Protein AF-A0ABD4T009-F1 (afdb_monomer_lite)

Radius of gyration: 29.47 Å; chains: 1; bounding box: 66×16×84 Å

Organism: NCBI:txid1574623

pLDDT: mean 81.96, std 17.71, range [51.56, 98.44]

Foldseek 3Di:
DPDPPPVVVVVVVVVVVVVVCVVVVVVVVVVVVVVVVVVVVVVVCVLVVLLVVQLVLCVQQVHRSVVLSVQVNVPPPVSSVVCVVPPDDGPVCVVCVDD

Sequence (99 aa):
MGFKLTVRKRWIGLLLLFLTPLIMGAARKGVGVVIGLLFYLLLLGAFIG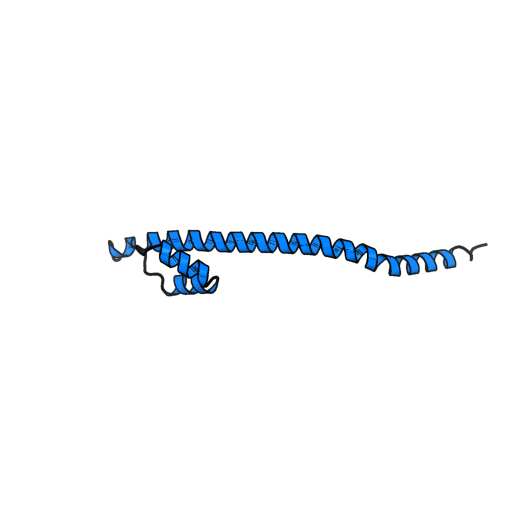SLVWAYRDATRRGKPGFWVALMVAILWPLGILLWIVFRPPLQGDRVHPHS

Secondary structure (DSSP, 8-state):
--SSHHHHHHHHHHHHHHHHHHHHHHHHHHHHHHHHHHHHHHHHHHHHHHHHHHHHHHHHTTS-HHHHHHHHHHTTTHHHHHHHHHPPPPHHHHHS---

Structure (mmCIF, N/CA/C/O backbone):
data_AF-A0ABD4T009-F1
#
_entry.id   AF-A0ABD4T009-F1
#
loop_
_atom_site.group_PDB
_atom_site.id
_atom_site.type_symbol
_atom_site.label_atom_id
_atom_site.label_alt_id
_atom_site.label_comp_id
_atom_site.label_asym_id
_atom_site.label_entity_id
_atom_site.label_seq_id
_atom_site.pdbx_PDB_ins_code
_atom_site.Cartn_x
_atom_site.Cartn_y
_atom_site.Cartn_z
_atom_site.occupancy
_atom_site.B_iso_or_equiv
_atom_site.auth_seq_id
_atom_site.auth_comp_id
_atom_site.auth_asym_id
_atom_site.auth_atom_id
_atom_site.pdbx_PDB_model_num
ATOM 1 N N . MET A 1 1 ? 28.211 -4.857 -71.247 1.00 51.88 1 MET A N 1
ATOM 2 C CA . MET A 1 1 ? 28.751 -4.233 -70.014 1.00 51.88 1 MET A CA 1
ATOM 3 C C . MET A 1 1 ? 27.675 -4.266 -68.930 1.00 51.88 1 MET A C 1
ATOM 5 O O . MET A 1 1 ? 26.706 -3.542 -69.066 1.00 51.88 1 MET A O 1
ATOM 9 N N . GLY A 1 2 ? 27.777 -5.118 -67.901 1.00 56.59 2 GLY A N 1
ATOM 10 C CA . GLY A 1 2 ? 26.714 -5.192 -66.875 1.00 56.59 2 GLY A CA 1
ATOM 11 C C . GLY A 1 2 ? 26.976 -6.051 -65.630 1.00 56.59 2 GLY A C 1
ATOM 12 O O . GLY A 1 2 ? 26.080 -6.206 -64.814 1.00 56.59 2 GLY A O 1
ATOM 13 N N . PHE A 1 3 ? 28.180 -6.606 -65.440 1.00 53.53 3 PHE A N 1
ATOM 14 C CA . PHE A 1 3 ? 28.418 -7.628 -64.403 1.00 53.53 3 PHE A CA 1
ATOM 15 C C . PHE A 1 3 ? 29.122 -7.118 -63.125 1.00 53.53 3 PHE A C 1
ATOM 17 O O . PHE A 1 3 ? 29.290 -7.864 -62.165 1.00 53.53 3 PHE A O 1
ATOM 24 N N . LYS A 1 4 ? 29.540 -5.842 -63.064 1.00 55.12 4 LYS A N 1
ATOM 25 C CA . LYS A 1 4 ? 30.381 -5.327 -61.957 1.00 55.12 4 LYS A CA 1
ATOM 26 C C . LYS A 1 4 ? 29.628 -4.727 -60.756 1.00 55.12 4 LYS A C 1
ATOM 28 O O . LYS A 1 4 ? 30.247 -4.501 -59.721 1.00 55.12 4 LYS A O 1
ATOM 33 N N . LEU A 1 5 ? 28.316 -4.494 -60.842 1.00 53.56 5 LEU A N 1
ATOM 34 C CA . LEU A 1 5 ? 27.543 -3.845 -59.763 1.00 53.56 5 LEU A CA 1
ATOM 35 C C . LEU A 1 5 ? 26.972 -4.824 -58.720 1.00 53.56 5 LEU A C 1
ATOM 37 O O . LEU A 1 5 ? 26.666 -4.417 -57.599 1.00 53.56 5 LEU A O 1
ATOM 41 N N . THR A 1 6 ? 26.865 -6.110 -59.054 1.00 56.34 6 THR A N 1
ATOM 42 C CA . THR A 1 6 ? 26.191 -7.111 -58.209 1.00 56.34 6 THR A CA 1
ATOM 43 C C . THR A 1 6 ? 27.066 -7.581 -57.045 1.00 56.34 6 THR A C 1
ATOM 45 O O . THR A 1 6 ? 26.581 -7.740 -55.926 1.00 56.34 6 THR A O 1
ATOM 48 N N . VAL A 1 7 ? 28.377 -7.731 -57.266 1.00 57.09 7 VAL A N 1
ATOM 49 C CA . VAL A 1 7 ? 29.308 -8.220 -56.233 1.00 57.09 7 VAL A CA 1
ATOM 50 C C . VAL A 1 7 ? 29.451 -7.206 -55.093 1.00 57.09 7 VAL A C 1
ATOM 52 O O . VAL A 1 7 ? 29.421 -7.582 -53.926 1.00 57.09 7 VAL A O 1
ATOM 55 N N . ARG A 1 8 ? 29.513 -5.903 -55.400 1.00 54.09 8 ARG A N 1
ATOM 56 C CA . ARG A 1 8 ? 29.737 -4.844 -54.398 1.00 54.09 8 ARG A CA 1
ATOM 57 C C . ARG A 1 8 ? 28.547 -4.648 -53.445 1.00 54.09 8 ARG A C 1
ATOM 59 O O . ARG A 1 8 ? 28.755 -4.378 -52.267 1.00 54.09 8 ARG A O 1
ATOM 66 N N . LYS A 1 9 ? 27.309 -4.841 -53.921 1.00 51.56 9 LYS A N 1
ATOM 67 C CA . LYS A 1 9 ? 26.092 -4.751 -53.086 1.00 51.56 9 LYS A CA 1
ATOM 68 C C . LYS A 1 9 ? 25.977 -5.900 -52.078 1.00 51.56 9 LYS A C 1
ATOM 70 O O . LYS A 1 9 ? 25.497 -5.690 -50.967 1.00 51.56 9 LYS A O 1
ATOM 75 N N . ARG A 1 10 ? 26.458 -7.095 -52.436 1.00 56.03 10 ARG A N 1
ATOM 76 C CA . ARG A 1 10 ? 26.368 -8.297 -51.593 1.00 56.03 10 ARG A CA 1
ATOM 77 C C . ARG A 1 10 ? 27.253 -8.204 -50.342 1.00 56.03 10 ARG A C 1
ATOM 79 O O . ARG A 1 10 ? 26.835 -8.630 -49.271 1.00 56.03 10 ARG A O 1
ATOM 86 N N . TRP A 1 11 ? 28.420 -7.569 -50.454 1.00 59.34 11 TRP A N 1
ATOM 87 C CA . TRP A 1 11 ? 29.324 -7.345 -49.319 1.00 59.34 11 TRP A CA 1
ATOM 88 C C . TRP A 1 11 ? 28.844 -6.242 -48.366 1.00 59.34 11 TRP A C 1
ATOM 90 O O . TRP A 1 11 ? 29.034 -6.370 -47.163 1.00 59.34 11 TRP A O 1
ATOM 100 N N . ILE A 1 12 ? 28.153 -5.209 -48.868 1.00 63.47 12 ILE A N 1
ATOM 101 C CA . ILE A 1 12 ? 27.552 -4.154 -48.028 1.00 63.47 12 ILE A CA 1
ATOM 102 C C . ILE A 1 12 ? 26.423 -4.724 -47.157 1.00 63.47 12 ILE A C 1
ATOM 104 O O . ILE A 1 12 ? 26.358 -4.418 -45.972 1.00 63.47 12 ILE A O 1
ATOM 108 N N . GLY A 1 13 ? 25.577 -5.604 -47.709 1.00 61.56 13 GLY A N 1
ATOM 109 C CA . GLY A 1 13 ? 24.527 -6.285 -46.940 1.00 61.56 13 GLY A CA 1
ATOM 110 C C . GLY A 1 13 ? 25.078 -7.186 -45.828 1.00 61.56 13 GLY A C 1
ATOM 111 O O . GLY A 1 13 ? 24.559 -7.172 -44.715 1.00 61.56 13 GLY A O 1
ATOM 112 N N . LEU A 1 14 ? 26.173 -7.909 -46.098 1.00 65.75 14 LEU A N 1
ATOM 113 C CA . LEU A 1 14 ? 26.885 -8.694 -45.083 1.00 65.75 14 LEU A CA 1
ATOM 114 C C . LEU A 1 14 ? 27.526 -7.802 -44.009 1.00 65.75 14 LEU A C 1
ATOM 116 O O . LEU A 1 14 ? 27.400 -8.104 -42.829 1.00 65.75 14 LEU A O 1
ATOM 120 N N . LEU A 1 15 ? 28.144 -6.678 -44.384 1.00 63.00 15 LEU A N 1
ATOM 121 C CA . LEU A 1 15 ? 28.736 -5.732 -43.428 1.00 63.00 15 LEU A CA 1
ATOM 122 C C . LEU A 1 15 ? 27.673 -5.115 -42.494 1.00 63.00 15 LEU A C 1
ATOM 124 O O . LEU A 1 15 ? 27.896 -4.976 -41.292 1.00 63.00 15 LEU A O 1
ATOM 128 N N . LEU A 1 16 ? 26.488 -4.802 -43.031 1.00 62.81 16 LEU A N 1
ATOM 129 C CA . LEU A 1 16 ? 25.346 -4.283 -42.267 1.00 62.81 16 LEU A CA 1
ATOM 130 C C . LEU A 1 16 ? 24.740 -5.334 -41.318 1.00 62.81 16 LEU A C 1
ATOM 132 O O . LEU A 1 16 ? 24.295 -4.982 -40.226 1.00 62.81 16 LEU A O 1
ATOM 136 N N . LEU A 1 17 ? 24.775 -6.623 -41.673 1.00 64.38 17 LEU A N 1
ATOM 137 C CA . LEU A 1 17 ? 24.356 -7.729 -40.794 1.00 64.38 17 LEU A CA 1
ATOM 138 C C . LEU A 1 17 ? 25.255 -7.889 -39.554 1.00 64.38 17 LEU A C 1
ATOM 140 O O . LEU A 1 17 ? 24.768 -8.305 -38.507 1.00 64.38 17 LEU A O 1
ATOM 144 N N . PHE A 1 18 ? 26.534 -7.508 -39.634 1.00 62.16 18 PHE A N 1
ATOM 145 C CA . PHE A 1 18 ? 27.448 -7.516 -38.482 1.00 62.16 18 PHE A CA 1
ATOM 146 C C . PHE A 1 18 ? 27.417 -6.210 -37.665 1.00 62.16 18 PHE A C 1
ATOM 148 O O . PHE A 1 18 ? 27.649 -6.247 -36.458 1.00 62.16 18 PHE A O 1
ATOM 155 N N . LEU A 1 19 ? 27.067 -5.065 -38.273 1.00 58.06 19 LEU A N 1
ATOM 156 C CA . LEU A 1 19 ? 26.897 -3.782 -37.561 1.00 58.06 19 LEU A CA 1
ATOM 157 C C . LEU A 1 19 ? 25.524 -3.609 -36.883 1.00 58.0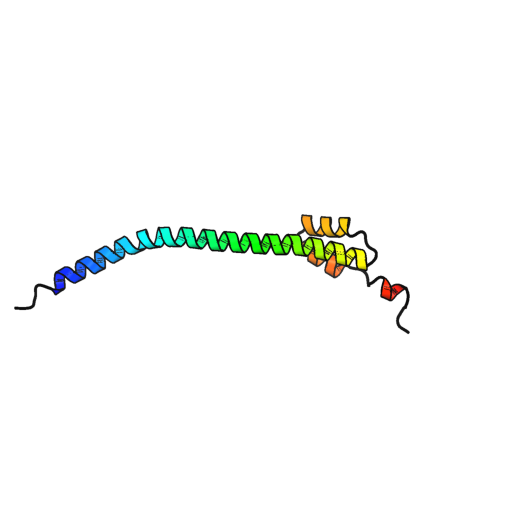6 19 LEU A C 1
ATOM 159 O O . LEU A 1 19 ? 25.406 -2.867 -35.906 1.00 58.06 19 LEU A O 1
ATOM 163 N N . THR A 1 20 ? 24.481 -4.288 -37.364 1.00 59.66 20 THR A N 1
ATOM 164 C CA . THR A 1 20 ? 23.122 -4.222 -36.792 1.00 59.66 20 THR A CA 1
ATOM 165 C C . THR A 1 20 ? 23.024 -4.661 -35.323 1.00 59.66 20 THR A C 1
ATOM 167 O O . THR A 1 20 ? 22.405 -3.920 -34.557 1.00 59.66 20 THR A O 1
ATOM 170 N N . PRO A 1 21 ? 23.633 -5.771 -34.852 1.00 58.38 21 PRO A N 1
ATOM 171 C CA . PRO A 1 21 ? 23.560 -6.146 -33.436 1.00 58.38 21 PRO A CA 1
ATOM 172 C C . PRO A 1 21 ? 2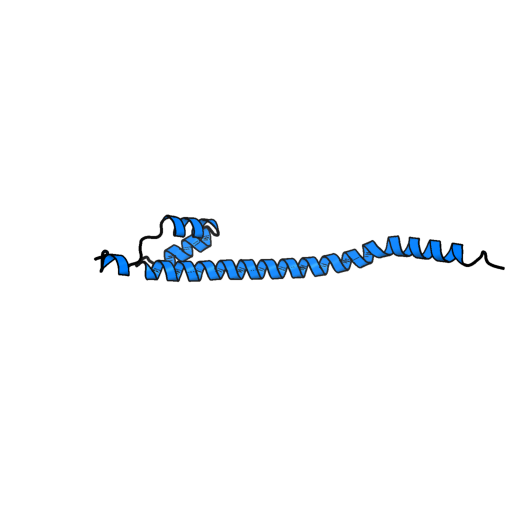4.289 -5.161 -32.508 1.00 58.38 21 PRO A C 1
ATOM 174 O O . PRO A 1 21 ? 23.848 -4.968 -31.375 1.00 58.38 21 PRO A O 1
ATOM 177 N N . LEU A 1 22 ? 25.345 -4.486 -32.983 1.00 58.47 22 LEU A N 1
ATOM 178 C CA . LEU A 1 22 ? 26.088 -3.483 -32.209 1.00 58.47 22 LEU A CA 1
ATOM 179 C C . LEU A 1 22 ? 25.262 -2.199 -32.004 1.00 58.47 22 LEU A C 1
ATOM 181 O O . LEU A 1 22 ? 25.162 -1.694 -30.886 1.00 58.47 22 LEU A O 1
ATOM 185 N N . ILE A 1 23 ? 24.598 -1.716 -33.061 1.00 56.62 23 ILE A N 1
ATOM 186 C CA . ILE A 1 23 ? 23.734 -0.522 -33.013 1.00 56.62 23 ILE A CA 1
ATOM 187 C C . ILE A 1 23 ? 22.426 -0.819 -32.254 1.00 56.62 23 ILE A C 1
ATOM 189 O O . ILE A 1 23 ? 21.988 -0.022 -31.422 1.00 56.62 23 ILE A O 1
ATOM 193 N N . MET A 1 24 ? 21.821 -1.996 -32.462 1.00 55.03 24 MET A N 1
ATOM 194 C CA . MET A 1 24 ? 20.616 -2.412 -31.727 1.00 55.03 24 MET A CA 1
ATOM 195 C C . MET A 1 24 ? 20.893 -2.706 -30.245 1.00 55.03 24 MET A C 1
ATOM 197 O O . MET A 1 24 ? 19.996 -2.546 -29.417 1.00 55.03 24 MET A O 1
ATOM 201 N N . GLY A 1 25 ? 22.113 -3.114 -29.881 1.00 53.94 25 GLY A N 1
ATOM 202 C CA . GLY A 1 25 ? 22.506 -3.374 -28.493 1.00 53.94 25 GLY A CA 1
ATOM 203 C C . GLY A 1 25 ? 22.445 -2.128 -27.604 1.00 53.94 25 GLY A C 1
ATOM 204 O O . GLY A 1 25 ? 21.963 -2.210 -26.474 1.00 53.94 25 GLY A O 1
ATOM 205 N N . ALA A 1 26 ? 22.850 -0.968 -28.129 1.00 53.44 26 ALA A N 1
ATOM 206 C CA . ALA A 1 26 ? 22.765 0.314 -27.425 1.00 53.44 26 ALA A CA 1
ATOM 207 C C . ALA A 1 26 ? 21.310 0.814 -27.297 1.00 53.44 26 ALA A C 1
ATOM 209 O O . ALA A 1 26 ? 20.895 1.245 -26.220 1.00 53.44 26 ALA A O 1
ATOM 210 N N . ALA A 1 27 ? 20.500 0.668 -28.354 1.00 54.72 27 ALA A N 1
ATOM 211 C CA . ALA A 1 27 ? 19.081 1.040 -28.340 1.00 54.72 27 ALA A CA 1
ATOM 212 C C . ALA A 1 27 ? 18.244 0.186 -27.361 1.00 54.72 27 ALA A C 1
ATOM 214 O O . ALA A 1 27 ? 17.369 0.706 -26.668 1.00 54.72 27 ALA A O 1
ATOM 215 N N . ARG A 1 28 ? 18.550 -1.115 -27.229 1.00 59.00 28 ARG A N 1
ATOM 216 C CA . ARG A 1 28 ? 17.887 -2.029 -26.273 1.00 59.00 28 ARG A CA 1
ATOM 217 C C . ARG A 1 28 ? 18.122 -1.646 -24.808 1.00 59.00 28 ARG A C 1
ATOM 219 O O . ARG A 1 28 ? 17.225 -1.822 -23.987 1.00 59.00 28 ARG A O 1
ATOM 226 N N . LYS A 1 29 ? 19.303 -1.112 -24.476 1.00 63.69 29 LYS A N 1
ATOM 227 C CA . LYS A 1 29 ? 19.650 -0.687 -23.107 1.00 63.69 29 LYS A CA 1
ATOM 228 C C . LYS A 1 29 ? 18.837 0.540 -22.682 1.00 63.69 29 LYS A C 1
ATOM 230 O O . LYS A 1 29 ? 18.291 0.540 -21.584 1.00 63.69 29 LYS A O 1
ATOM 235 N N . GLY A 1 30 ? 18.693 1.533 -23.563 1.00 72.62 30 GLY A N 1
ATOM 236 C CA . GLY A 1 30 ? 17.897 2.737 -23.288 1.00 72.62 30 GLY A CA 1
ATOM 237 C C . GLY A 1 30 ? 16.406 2.441 -23.102 1.00 72.62 30 GLY A C 1
ATOM 238 O O . GLY A 1 30 ? 15.799 2.895 -22.135 1.00 72.62 30 GLY A O 1
ATOM 239 N N . VAL A 1 31 ? 15.828 1.607 -23.974 1.00 82.75 31 VAL A N 1
ATOM 240 C CA . VAL A 1 31 ? 14.409 1.214 -23.884 1.00 82.75 31 VAL A CA 1
ATOM 241 C C . VAL A 1 31 ? 14.125 0.413 -22.609 1.00 82.75 31 VAL A C 1
ATOM 243 O O . VAL A 1 31 ? 13.132 0.674 -21.933 1.00 82.75 31 VAL A O 1
ATOM 246 N N . GLY A 1 32 ? 15.015 -0.511 -22.231 1.00 84.75 32 GLY A N 1
ATOM 247 C CA . GLY A 1 32 ? 14.869 -1.287 -20.996 1.00 84.75 32 GLY A CA 1
ATOM 248 C C . GLY A 1 32 ? 14.862 -0.420 -19.732 1.00 84.75 32 GLY A C 1
ATOM 249 O O . GLY A 1 32 ? 14.061 -0.663 -18.832 1.00 84.75 32 GLY A O 1
ATOM 250 N N . VAL A 1 33 ? 15.696 0.625 -19.685 1.00 88.94 33 VAL A N 1
ATOM 251 C CA . VAL A 1 33 ? 15.741 1.565 -18.551 1.00 88.94 33 VAL A CA 1
ATOM 252 C C . VAL A 1 33 ? 14.443 2.363 -18.439 1.00 88.94 33 VAL A C 1
ATOM 254 O O . VAL A 1 33 ? 13.892 2.470 -17.346 1.00 88.94 33 VAL A O 1
ATOM 257 N N . VAL A 1 34 ? 13.921 2.882 -19.554 1.00 91.81 34 VAL A N 1
ATOM 258 C CA . VAL A 1 34 ? 12.666 3.653 -19.547 1.00 91.81 34 VAL A CA 1
ATOM 259 C C . VAL A 1 34 ? 11.490 2.780 -19.111 1.00 91.81 34 VAL A C 1
ATOM 261 O O . VAL A 1 34 ? 10.720 3.187 -18.244 1.00 91.81 34 VAL A O 1
ATOM 264 N N . ILE A 1 35 ? 11.372 1.562 -19.651 1.00 91.94 35 ILE A N 1
ATOM 265 C CA . ILE A 1 35 ? 10.311 0.619 -19.258 1.00 91.94 35 ILE A CA 1
ATOM 266 C C . ILE A 1 35 ? 10.424 0.270 -17.770 1.00 91.94 35 ILE A C 1
ATOM 268 O O . ILE A 1 35 ? 9.421 0.304 -17.058 1.00 91.94 35 ILE A O 1
ATOM 272 N N . GLY A 1 36 ? 11.637 -0.015 -17.285 1.00 92.69 36 GLY A N 1
ATOM 273 C CA . GLY A 1 36 ? 11.879 -0.302 -15.872 1.00 92.69 36 GLY A CA 1
ATOM 274 C C . GLY A 1 36 ? 11.491 0.864 -14.959 1.00 92.69 36 GLY A C 1
ATOM 275 O O . GLY A 1 36 ? 10.835 0.651 -13.941 1.00 92.69 36 GLY A O 1
ATOM 276 N N . LEU A 1 37 ? 11.827 2.098 -15.347 1.00 94.88 37 LEU A N 1
ATOM 277 C CA . LEU A 1 37 ? 11.474 3.297 -14.589 1.00 94.88 37 LEU A CA 1
ATOM 278 C C . LEU A 1 37 ? 9.958 3.516 -14.542 1.00 94.88 37 LEU A C 1
ATOM 280 O O . LEU A 1 37 ? 9.410 3.758 -13.470 1.00 94.88 37 LEU A O 1
ATOM 284 N N . LEU A 1 38 ? 9.270 3.397 -15.681 1.00 96.38 38 LEU A N 1
ATOM 285 C CA . LEU A 1 38 ? 7.812 3.526 -15.739 1.00 96.38 38 LEU A CA 1
ATOM 286 C C . LEU A 1 38 ? 7.122 2.470 -14.872 1.00 96.38 38 LEU A C 1
ATOM 288 O O . LEU A 1 38 ? 6.195 2.791 -14.131 1.00 96.38 38 LEU A O 1
ATOM 292 N N . PHE A 1 39 ? 7.602 1.227 -14.923 1.00 96.19 39 PHE A N 1
ATOM 293 C CA . PHE A 1 39 ? 7.073 0.144 -14.102 1.00 96.19 39 PHE A CA 1
ATOM 294 C C . PHE A 1 39 ? 7.305 0.388 -12.605 1.00 96.19 39 PHE A C 1
ATOM 296 O O . PHE A 1 39 ? 6.389 0.216 -11.803 1.00 96.19 39 PHE A O 1
ATOM 303 N N . TYR A 1 40 ? 8.496 0.856 -12.223 1.00 96.56 40 TYR A N 1
ATOM 304 C CA . TYR A 1 40 ? 8.797 1.230 -10.841 1.00 96.56 40 TYR A CA 1
ATOM 305 C C . TYR A 1 40 ? 7.890 2.361 -10.339 1.00 96.56 40 TYR A C 1
ATOM 307 O O . TYR A 1 40 ? 7.322 2.255 -9.254 1.00 96.56 40 TYR A O 1
ATOM 315 N N . LEU A 1 41 ? 7.704 3.421 -11.132 1.00 97.88 41 LEU A N 1
ATOM 316 C CA . LEU A 1 41 ? 6.821 4.537 -10.780 1.00 97.88 41 LEU A CA 1
ATOM 317 C C . LEU A 1 41 ? 5.363 4.089 -10.642 1.00 97.88 41 LEU A C 1
ATOM 319 O O . LEU A 1 41 ? 4.674 4.519 -9.717 1.00 97.88 41 LEU A O 1
ATOM 323 N N . LEU A 1 42 ? 4.909 3.197 -11.524 1.00 97.56 42 LEU A N 1
ATOM 324 C CA . LEU A 1 42 ? 3.581 2.598 -11.441 1.00 97.56 42 LEU A CA 1
ATOM 325 C C . LEU A 1 42 ? 3.414 1.795 -10.144 1.00 97.56 42 LEU A C 1
ATOM 327 O O . LEU A 1 42 ? 2.419 1.974 -9.443 1.00 97.56 42 LEU A O 1
ATOM 331 N N . LEU A 1 43 ? 4.391 0.949 -9.797 1.00 96.50 43 LEU A N 1
ATOM 332 C CA . LEU A 1 43 ? 4.376 0.176 -8.554 1.00 96.50 43 LEU A CA 1
AT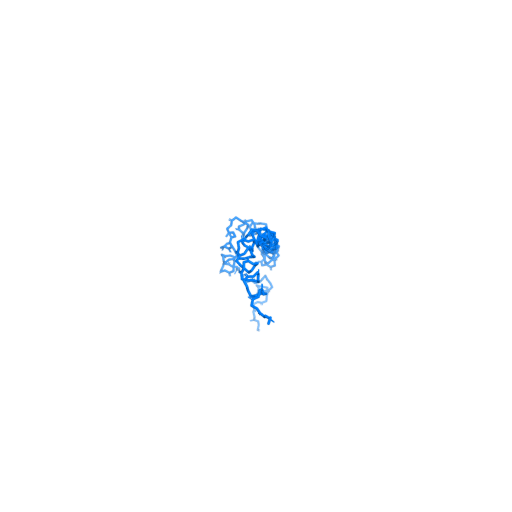OM 333 C C . LEU A 1 43 ? 4.417 1.072 -7.317 1.00 96.50 43 LEU A C 1
ATOM 335 O O . LEU A 1 43 ? 3.665 0.837 -6.376 1.00 96.50 43 LEU A O 1
ATOM 339 N N . LEU A 1 44 ? 5.241 2.118 -7.325 1.00 97.31 44 LEU A N 1
ATOM 340 C CA . LEU A 1 44 ? 5.322 3.078 -6.229 1.00 97.31 44 LEU A CA 1
ATOM 341 C C . LEU A 1 44 ? 3.993 3.824 -6.048 1.00 97.31 44 LEU A C 1
ATOM 343 O O . LEU A 1 44 ? 3.504 3.958 -4.927 1.00 97.31 44 LEU A O 1
ATOM 347 N N . GLY A 1 45 ? 3.375 4.254 -7.150 1.00 98.25 45 GLY A N 1
ATOM 348 C CA . GLY A 1 45 ? 2.050 4.870 -7.137 1.00 98.25 45 GLY A CA 1
ATOM 349 C C . GLY A 1 45 ? 0.973 3.918 -6.614 1.00 98.25 45 GLY A C 1
ATOM 350 O O . GLY A 1 45 ? 0.172 4.310 -5.767 1.00 98.25 45 GLY A O 1
ATOM 351 N N . ALA A 1 46 ? 0.983 2.656 -7.052 1.00 97.69 46 ALA A N 1
ATOM 352 C CA . ALA A 1 46 ? 0.064 1.626 -6.568 1.00 97.69 46 ALA A CA 1
ATOM 353 C C . ALA A 1 46 ? 0.272 1.320 -5.076 1.00 97.69 46 ALA A C 1
ATOM 355 O O . ALA A 1 46 ? -0.699 1.188 -4.330 1.00 97.69 46 ALA A O 1
ATOM 356 N N . PHE A 1 47 ? 1.525 1.265 -4.626 1.00 97.31 47 PHE A N 1
ATOM 357 C CA . PHE A 1 47 ? 1.882 1.068 -3.228 1.00 97.31 47 PHE A CA 1
ATOM 358 C C . PHE A 1 47 ? 1.351 2.218 -2.365 1.00 97.31 47 PHE A C 1
ATOM 360 O O . PHE A 1 47 ? 0.519 1.985 -1.490 1.00 97.31 47 PHE A O 1
ATOM 367 N N . ILE A 1 48 ? 1.719 3.468 -2.664 1.00 98.25 48 ILE A N 1
ATOM 368 C CA . ILE A 1 48 ? 1.250 4.648 -1.916 1.00 98.25 48 ILE A CA 1
ATOM 369 C C . ILE A 1 48 ? -0.279 4.756 -1.972 1.00 98.25 48 ILE A C 1
ATOM 371 O O . ILE A 1 48 ? -0.931 4.958 -0.944 1.00 98.25 48 ILE A O 1
ATOM 375 N N . GLY A 1 49 ? -0.866 4.564 -3.156 1.00 98.25 49 GLY A N 1
ATOM 376 C CA . GLY A 1 49 ? -2.312 4.567 -3.354 1.00 98.25 49 GLY A CA 1
ATOM 377 C C . GLY A 1 49 ? -3.021 3.538 -2.474 1.00 98.25 49 GLY A C 1
ATOM 378 O O . GLY A 1 49 ? -4.037 3.859 -1.856 1.00 98.25 49 GLY A O 1
ATOM 379 N N . SER A 1 50 ? -2.454 2.335 -2.339 1.00 97.81 50 SER A N 1
ATOM 380 C CA . SER A 1 50 ? -3.009 1.286 -1.479 1.00 97.81 50 SER A CA 1
ATOM 381 C C . SER A 1 50 ? -2.972 1.643 0.008 1.00 97.81 50 SER A C 1
ATOM 383 O O . SER A 1 50 ? -3.941 1.371 0.715 1.00 97.81 50 SER A O 1
ATOM 385 N N . LEU A 1 51 ? -1.922 2.326 0.476 1.00 98.19 51 LEU A N 1
ATOM 386 C CA . LEU A 1 51 ? -1.817 2.788 1.864 1.00 98.19 51 LEU A CA 1
ATOM 387 C C . LEU A 1 51 ? -2.866 3.848 2.182 1.00 98.19 51 LEU A C 1
ATOM 389 O O . LEU A 1 51 ? -3.576 3.747 3.184 1.00 98.19 51 LEU A O 1
ATOM 393 N N . VAL A 1 52 ? -2.996 4.847 1.305 1.00 98.44 52 VAL A N 1
ATOM 394 C CA . VAL A 1 52 ? -3.986 5.922 1.458 1.00 98.44 52 VAL A CA 1
ATOM 395 C C . VAL A 1 52 ? -5.401 5.350 1.417 1.00 98.44 52 VAL A C 1
ATOM 397 O O . VAL A 1 52 ? -6.247 5.726 2.233 1.00 98.44 52 VAL A O 1
ATOM 400 N N . TRP A 1 53 ? -5.666 4.427 0.492 1.00 98.25 53 TRP A N 1
ATOM 401 C CA . TRP A 1 53 ? -6.948 3.738 0.405 1.00 98.25 53 TRP A CA 1
ATOM 402 C C . TRP A 1 53 ? -7.258 2.960 1.687 1.00 98.25 53 TRP A C 1
ATOM 404 O O . TRP A 1 53 ? -8.316 3.176 2.279 1.00 98.25 53 TRP A O 1
ATOM 414 N N . ALA A 1 54 ? -6.329 2.122 2.150 1.00 97.88 54 ALA A N 1
ATOM 415 C CA . ALA A 1 54 ? -6.512 1.290 3.334 1.00 97.88 54 ALA A CA 1
ATOM 416 C C . ALA A 1 54 ? -6.728 2.132 4.598 1.00 97.88 54 ALA A C 1
ATOM 418 O O . ALA A 1 54 ? -7.641 1.855 5.376 1.00 97.88 54 ALA A O 1
ATOM 419 N N . TYR A 1 55 ? -5.957 3.213 4.759 1.00 98.25 55 TYR A N 1
ATOM 420 C CA . TYR A 1 55 ? -6.136 4.173 5.847 1.00 98.25 55 TYR A CA 1
ATOM 421 C C . TYR A 1 55 ? -7.551 4.764 5.850 1.00 98.25 55 TYR A C 1
ATOM 423 O O . TYR A 1 55 ? -8.246 4.736 6.867 1.00 98.25 55 TYR A O 1
ATOM 431 N N . ARG A 1 56 ? -8.002 5.295 4.704 1.00 97.38 56 ARG A N 1
ATOM 432 C CA . ARG A 1 56 ? -9.314 5.952 4.593 1.00 97.38 56 ARG A CA 1
ATOM 433 C C . ARG A 1 56 ? -10.461 4.960 4.768 1.00 97.38 56 ARG A C 1
ATOM 435 O O . ARG A 1 56 ? -11.448 5.297 5.419 1.00 97.38 56 ARG A O 1
ATOM 442 N N . ASP A 1 57 ? -10.345 3.761 4.204 1.00 96.94 57 ASP A N 1
ATOM 443 C CA . ASP A 1 57 ? -11.362 2.712 4.315 1.00 96.94 57 ASP A CA 1
ATOM 444 C C . ASP A 1 57 ? -11.494 2.203 5.760 1.00 96.94 57 ASP A C 1
ATOM 446 O O . ASP A 1 57 ? -12.607 2.103 6.275 1.00 96.94 57 ASP A O 1
ATOM 450 N N . ALA A 1 58 ? -10.379 1.989 6.461 1.00 96.94 58 ALA A N 1
ATOM 451 C CA . ALA A 1 58 ? -10.383 1.630 7.877 1.00 96.94 58 ALA A CA 1
ATOM 452 C C . ALA A 1 58 ? -11.027 2.702 8.760 1.00 96.94 58 ALA A C 1
ATOM 454 O O . ALA A 1 58 ? -11.902 2.379 9.569 1.00 96.94 58 ALA A O 1
ATOM 455 N N . THR A 1 59 ? -10.676 3.973 8.553 1.00 95.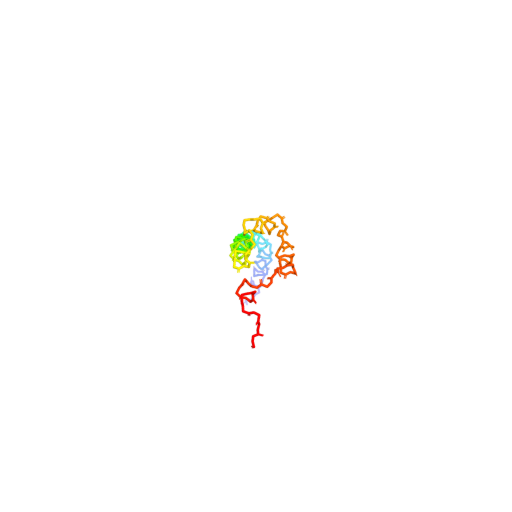44 59 THR A N 1
ATOM 456 C CA . THR A 1 59 ? -11.259 5.092 9.307 1.00 95.44 59 THR A CA 1
ATOM 457 C C . THR A 1 59 ? -12.774 5.185 9.096 1.00 95.44 59 THR A C 1
ATOM 459 O O . THR A 1 59 ? -13.518 5.333 10.061 1.00 95.44 59 THR A O 1
ATOM 462 N N . ARG A 1 60 ? -13.267 4.993 7.862 1.00 93.81 60 ARG A N 1
ATOM 463 C CA . ARG A 1 60 ? -14.717 4.954 7.554 1.00 93.81 60 ARG A CA 1
ATOM 464 C C . ARG A 1 60 ? -15.463 3.801 8.234 1.00 93.81 60 ARG A C 1
ATOM 466 O O . ARG A 1 60 ? -16.679 3.854 8.405 1.00 93.81 60 ARG A O 1
ATOM 473 N N . ARG A 1 61 ? -14.746 2.741 8.599 1.00 94.38 61 ARG A N 1
ATOM 474 C CA . ARG A 1 61 ? -15.286 1.550 9.265 1.00 94.38 61 ARG A CA 1
ATOM 475 C C . ARG A 1 61 ? -15.133 1.587 10.793 1.00 94.38 61 ARG A C 1
ATOM 477 O O . ARG A 1 61 ? -15.456 0.597 11.465 1.00 94.38 61 ARG A O 1
ATOM 484 N N . GLY A 1 62 ? -14.635 2.697 11.343 1.00 93.31 62 GLY A N 1
ATOM 485 C CA . GLY A 1 62 ? -14.372 2.860 12.774 1.00 93.31 62 GLY A CA 1
ATOM 486 C C . GLY A 1 62 ? -13.195 2.016 13.273 1.00 93.31 62 GLY A C 1
ATOM 487 O O . GLY A 1 62 ? -13.181 1.595 14.428 1.00 93.31 62 GLY A O 1
ATOM 488 N N . LYS A 1 63 ? -12.238 1.690 12.394 1.00 94.50 63 LYS A N 1
ATOM 489 C CA . LYS A 1 63 ? -10.999 0.976 12.732 1.00 94.50 63 LYS A CA 1
ATOM 490 C C . LYS A 1 63 ? -9.808 1.942 12.678 1.00 94.50 63 LYS A C 1
ATOM 492 O O . LYS A 1 63 ? -9.845 2.904 11.912 1.00 94.50 63 LYS A O 1
ATOM 497 N N . PRO A 1 64 ? -8.743 1.712 13.468 1.00 95.62 64 PRO A N 1
ATOM 498 C CA . PRO A 1 64 ? -7.585 2.600 13.484 1.00 95.62 64 PRO A CA 1
ATOM 499 C C . PRO A 1 64 ? -6.817 2.512 12.156 1.00 95.62 64 PRO A C 1
ATOM 501 O O . PRO A 1 64 ? -6.066 1.566 11.918 1.00 95.62 64 PRO A O 1
ATOM 504 N N . GLY A 1 65 ? -7.003 3.511 11.288 1.00 96.19 65 GLY A N 1
ATOM 505 C CA . GLY A 1 65 ? -6.491 3.484 9.915 1.00 96.19 65 GLY A CA 1
ATOM 506 C C . GLY A 1 65 ? -4.973 3.400 9.793 1.00 96.19 65 GLY A C 1
ATOM 507 O O . GLY A 1 65 ? -4.477 2.802 8.843 1.00 96.19 65 GLY A O 1
ATOM 508 N N . PHE A 1 66 ? -4.229 3.924 10.770 1.00 97.25 66 PHE A N 1
ATOM 509 C CA . PHE A 1 66 ? -2.768 3.827 10.794 1.00 97.25 66 PHE A CA 1
ATOM 510 C C . PHE A 1 66 ? -2.281 2.371 10.856 1.00 97.25 66 PHE A C 1
ATOM 512 O O . PHE A 1 66 ? -1.445 1.975 10.052 1.00 97.25 66 PHE A O 1
ATOM 519 N N . TRP A 1 67 ? -2.845 1.554 11.753 1.00 97.38 67 TRP A N 1
ATOM 520 C CA . TRP A 1 67 ? -2.447 0.150 11.902 1.00 97.38 67 TRP A CA 1
ATOM 521 C C . TRP A 1 67 ? -2.802 -0.685 10.677 1.00 97.38 67 TRP A C 1
ATOM 523 O O . TRP A 1 67 ? -2.017 -1.530 10.254 1.00 97.38 67 TRP A O 1
ATOM 533 N N . VAL A 1 68 ? -3.957 -0.408 10.070 1.00 97.56 68 VAL A N 1
ATOM 534 C CA . VAL A 1 68 ? -4.366 -1.075 8.831 1.00 97.56 68 VAL A CA 1
ATOM 535 C C . VAL A 1 68 ? -3.438 -0.693 7.677 1.00 97.56 68 VAL A C 1
ATOM 537 O O . VAL A 1 68 ? -2.974 -1.570 6.955 1.00 97.56 68 VAL A O 1
ATOM 540 N N . ALA A 1 69 ? -3.110 0.592 7.518 1.00 97.69 69 ALA A N 1
ATOM 541 C CA . ALA A 1 69 ? -2.166 1.032 6.494 1.00 97.69 69 ALA A CA 1
ATOM 542 C C . ALA A 1 69 ? -0.762 0.446 6.716 1.00 97.69 69 ALA A C 1
ATOM 544 O O . ALA A 1 69 ? -0.148 -0.017 5.761 1.00 97.69 69 ALA A O 1
ATOM 545 N N . LEU A 1 70 ? -0.276 0.389 7.960 1.00 97.81 70 LEU A N 1
ATOM 546 C CA . LEU A 1 70 ? 1.012 -0.228 8.289 1.00 97.81 70 LEU A CA 1
ATOM 547 C C . LEU A 1 70 ? 1.034 -1.724 7.942 1.00 97.81 70 LEU A C 1
ATOM 549 O O . LEU A 1 70 ? 1.993 -2.208 7.342 1.00 97.81 70 LEU A O 1
ATOM 553 N N . MET A 1 71 ? -0.043 -2.445 8.260 1.00 97.94 71 MET A N 1
ATOM 554 C CA . MET A 1 71 ? -0.211 -3.847 7.876 1.00 97.94 71 MET A CA 1
ATOM 555 C C . MET A 1 71 ? -0.177 -4.017 6.349 1.00 97.94 71 MET A C 1
ATOM 557 O O . MET A 1 71 ? 0.502 -4.911 5.844 1.00 97.94 71 MET A O 1
ATOM 561 N N . VAL A 1 72 ? -0.867 -3.141 5.607 1.00 97.75 72 VAL A N 1
ATOM 562 C CA . VAL A 1 72 ? -0.836 -3.133 4.137 1.00 97.75 72 VAL A CA 1
ATOM 563 C C . VAL A 1 72 ? 0.567 -2.834 3.607 1.00 97.75 72 VAL A C 1
ATOM 565 O O . VAL A 1 72 ? 0.969 -3.477 2.644 1.00 97.75 72 VAL A O 1
ATOM 568 N N . ALA A 1 73 ? 1.322 -1.930 4.237 1.00 97.25 73 ALA A N 1
ATOM 569 C CA . ALA A 1 73 ? 2.685 -1.582 3.831 1.00 97.25 73 ALA A CA 1
ATOM 570 C C . ALA A 1 73 ? 3.652 -2.765 3.942 1.00 97.25 73 ALA A C 1
ATOM 572 O O . ALA A 1 73 ? 4.407 -3.029 3.011 1.00 97.25 73 ALA A O 1
ATOM 573 N N . ILE A 1 74 ? 3.619 -3.478 5.072 1.00 97.69 74 ILE A N 1
ATOM 574 C CA . ILE A 1 74 ? 4.555 -4.574 5.366 1.00 97.69 74 ILE A CA 1
ATOM 575 C C . ILE A 1 74 ? 4.234 -5.812 4.528 1.00 97.69 74 ILE A C 1
ATOM 577 O O . ILE A 1 74 ? 5.136 -6.486 4.039 1.00 97.69 74 ILE A O 1
ATOM 581 N N . LEU A 1 75 ? 2.947 -6.119 4.365 1.00 97.31 75 LEU A N 1
ATOM 582 C CA . LEU A 1 75 ? 2.494 -7.330 3.684 1.00 97.31 75 LEU A CA 1
ATOM 583 C C . LEU A 1 75 ? 2.109 -7.078 2.228 1.00 97.31 75 LEU A C 1
ATOM 585 O O . LEU A 1 75 ? 1.438 -7.920 1.640 1.00 97.31 75 LEU A O 1
ATOM 589 N N . TRP A 1 76 ? 2.451 -5.934 1.636 1.00 93.69 76 TRP A N 1
ATOM 590 C CA . TRP A 1 76 ? 2.040 -5.626 0.267 1.00 93.69 76 TRP A CA 1
ATOM 591 C C . TRP A 1 76 ? 2.524 -6.720 -0.708 1.00 93.69 76 TRP A C 1
ATOM 593 O O . TRP A 1 76 ? 3.704 -7.069 -0.678 1.00 93.69 76 TRP A O 1
ATOM 603 N N . PRO A 1 77 ? 1.658 -7.284 -1.575 1.00 94.38 77 PRO A N 1
ATOM 604 C CA . PRO A 1 77 ? 0.250 -6.939 -1.816 1.00 94.38 77 PRO A CA 1
ATOM 605 C C . PRO A 1 77 ? -0.762 -7.736 -0.965 1.00 94.38 77 PRO A C 1
ATOM 607 O O . PRO A 1 77 ? -1.942 -7.386 -0.920 1.00 94.38 77 PRO A O 1
ATOM 610 N N . LEU A 1 78 ? -0.324 -8.794 -0.276 1.00 97.38 78 LEU A N 1
ATOM 611 C CA . LEU A 1 78 ? -1.156 -9.668 0.563 1.00 97.38 78 LEU A CA 1
ATOM 612 C C . LEU A 1 78 ? -1.896 -8.916 1.678 1.00 97.38 78 LEU A C 1
ATOM 614 O O . LEU A 1 78 ? -3.020 -9.278 2.015 1.00 97.38 78 LEU A O 1
ATOM 618 N N . GLY A 1 79 ? -1.319 -7.842 2.214 1.00 96.38 79 GLY A N 1
ATOM 619 C CA . GLY A 1 79 ? -1.964 -7.001 3.223 1.00 96.38 79 GLY A CA 1
ATOM 620 C C . GLY A 1 79 ? -3.266 -6.364 2.726 1.00 96.38 79 GLY A C 1
ATOM 621 O O . GLY A 1 79 ? -4.214 -6.225 3.497 1.00 96.38 79 GLY A O 1
ATOM 622 N N . ILE A 1 80 ? -3.358 -6.047 1.429 1.00 96.94 80 ILE A N 1
ATOM 623 C CA . ILE A 1 80 ? -4.603 -5.557 0.819 1.00 96.94 80 ILE A CA 1
ATOM 624 C C . ILE A 1 80 ? -5.660 -6.661 0.828 1.00 96.94 80 ILE A C 1
ATOM 626 O O . ILE A 1 80 ? -6.792 -6.415 1.241 1.00 96.94 80 ILE A O 1
ATOM 630 N N . LEU A 1 81 ? -5.293 -7.876 0.406 1.00 97.69 81 LEU A N 1
ATOM 631 C CA . LEU A 1 81 ? -6.199 -9.029 0.422 1.00 97.69 81 LEU A CA 1
ATOM 632 C C . LEU A 1 81 ? -6.699 -9.302 1.841 1.00 97.69 81 LEU A C 1
ATOM 634 O O . LEU A 1 81 ? -7.901 -9.451 2.050 1.00 97.69 81 LEU A O 1
ATOM 638 N N . LEU A 1 82 ? -5.789 -9.298 2.816 1.00 96.75 82 LEU A N 1
ATOM 639 C CA . LEU A 1 82 ? -6.118 -9.516 4.219 1.00 96.75 82 LEU A CA 1
ATOM 640 C C . LEU A 1 82 ? -7.129 -8.479 4.720 1.00 96.75 82 LEU A C 1
ATOM 642 O O . LEU A 1 82 ? -8.127 -8.834 5.349 1.00 96.75 82 LEU A O 1
ATOM 646 N N . TRP A 1 83 ? -6.920 -7.204 4.382 1.00 97.12 83 TRP A N 1
ATOM 647 C CA . TRP A 1 83 ? -7.870 -6.155 4.727 1.00 97.12 83 TRP A CA 1
ATOM 648 C C . TRP A 1 83 ? -9.232 -6.362 4.053 1.00 97.12 83 TRP A C 1
ATOM 650 O O . TRP A 1 83 ? -10.253 -6.244 4.717 1.00 97.12 83 TRP A O 1
ATOM 660 N N . ILE A 1 84 ? -9.280 -6.726 2.768 1.00 96.75 84 ILE A N 1
ATOM 661 C CA . ILE A 1 84 ? -10.549 -6.961 2.056 1.00 96.75 84 ILE A CA 1
ATOM 662 C C . ILE A 1 84 ? -11.350 -8.110 2.679 1.00 96.75 84 ILE A C 1
ATOM 664 O O . ILE A 1 84 ? -12.569 -7.988 2.799 1.00 96.75 84 ILE A O 1
ATOM 668 N N . VAL A 1 85 ? -10.683 -9.191 3.085 1.00 96.88 85 VAL A N 1
ATOM 669 C CA . VAL A 1 85 ? -11.331 -10.375 3.672 1.00 96.88 85 VAL A CA 1
ATOM 670 C C . VAL A 1 85 ? -11.867 -10.091 5.076 1.00 96.88 85 VAL A C 1
ATOM 672 O O . VAL A 1 85 ? -12.981 -10.496 5.396 1.00 96.88 85 VAL A O 1
ATOM 675 N N . PHE A 1 86 ? -11.106 -9.373 5.908 1.00 95.62 86 PHE A N 1
ATOM 676 C CA . PHE A 1 86 ? -11.450 -9.153 7.319 1.00 95.62 86 PHE A CA 1
ATOM 677 C C . PHE A 1 86 ? -12.062 -7.776 7.622 1.00 95.62 86 PHE A C 1
ATOM 679 O O . PHE A 1 86 ? -12.345 -7.472 8.786 1.00 95.62 86 PHE A O 1
ATOM 686 N N . ARG A 1 87 ? -12.273 -6.914 6.616 1.00 93.62 87 ARG A N 1
ATOM 687 C CA . ARG A 1 87 ? -12.855 -5.583 6.847 1.00 93.62 87 ARG A CA 1
ATOM 688 C C . ARG A 1 87 ? -14.271 -5.707 7.436 1.00 93.62 87 ARG A C 1
ATOM 690 O O . ARG A 1 87 ? -15.108 -6.425 6.892 1.00 93.62 87 ARG A O 1
ATOM 697 N N . PRO A 1 88 ? -14.592 -4.964 8.504 1.00 92.75 88 PRO A N 1
ATOM 698 C CA . PRO A 1 88 ? -15.935 -4.954 9.085 1.00 92.75 88 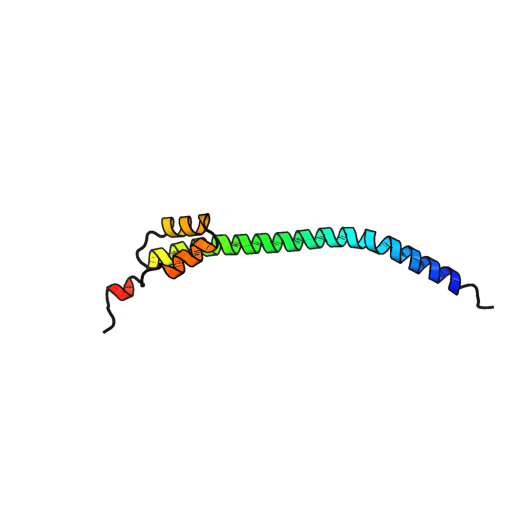PRO A CA 1
ATOM 699 C C . PRO A 1 88 ? -16.914 -4.139 8.215 1.00 92.75 88 PRO A C 1
ATOM 701 O O . PRO A 1 88 ? -16.469 -3.349 7.376 1.00 92.75 88 PRO A O 1
ATOM 704 N N . PRO A 1 89 ? -18.238 -4.246 8.427 1.00 90.69 89 PRO A N 1
ATOM 705 C CA . PRO A 1 89 ? -19.217 -3.383 7.763 1.00 90.69 89 PRO A CA 1
ATOM 706 C C . PRO A 1 89 ? -19.000 -1.905 8.109 1.00 90.69 89 PRO A C 1
ATOM 708 O O . PRO A 1 89 ? -18.334 -1.569 9.107 1.00 90.69 89 PRO A O 1
ATOM 711 N N . LEU A 1 90 ? -19.546 -1.027 7.264 1.00 88.88 90 LEU A N 1
ATOM 712 C CA . LEU A 1 90 ? -19.431 0.416 7.448 1.00 88.88 90 LEU A CA 1
ATOM 713 C C . LEU A 1 90 ? -20.073 0.818 8.775 1.00 88.88 90 LEU A C 1
ATOM 715 O O . LEU A 1 90 ? -21.013 0.190 9.257 1.00 88.88 90 LEU A O 1
ATOM 719 N N . GLN A 1 91 ? -19.539 1.867 9.399 1.00 80.81 91 GLN A N 1
ATOM 720 C CA . GLN A 1 91 ? -20.048 2.299 10.698 1.00 80.81 91 GLN A CA 1
ATOM 721 C C . GLN A 1 91 ? -21.500 2.802 10.615 1.00 80.81 91 GLN A C 1
ATOM 723 O O . GLN A 1 91 ? -22.251 2.597 11.562 1.00 80.81 91 GLN A O 1
ATOM 728 N N . GLY A 1 92 ? -21.906 3.379 9.476 1.00 76.62 92 GLY A N 1
ATOM 729 C CA . GLY A 1 92 ? -23.284 3.824 9.232 1.00 76.62 92 GLY A CA 1
ATOM 730 C C . GLY A 1 92 ? -24.321 2.698 9.313 1.00 76.62 92 GLY A C 1
ATOM 731 O O . GLY A 1 92 ? -25.376 2.895 9.907 1.00 76.62 92 GLY A O 1
ATOM 732 N N . ASP A 1 93 ? -23.981 1.495 8.841 1.00 72.31 93 ASP A N 1
ATOM 733 C CA . ASP A 1 93 ? -24.882 0.329 8.859 1.00 72.31 93 ASP A CA 1
ATOM 734 C C . ASP A 1 93 ? -25.181 -0.163 10.286 1.00 72.31 93 ASP A C 1
ATOM 736 O O . ASP A 1 93 ? -26.167 -0.852 10.524 1.00 72.31 93 ASP A O 1
ATOM 740 N N . ARG A 1 94 ? -24.330 0.179 11.265 1.00 66.88 94 ARG A N 1
ATOM 741 C CA . ARG A 1 94 ? -24.506 -0.245 12.667 1.00 66.88 94 ARG A CA 1
ATOM 742 C C . ARG A 1 94 ? -25.504 0.621 13.429 1.00 66.88 94 ARG A C 1
ATOM 744 O O . ARG A 1 94 ? -26.048 0.169 14.429 1.00 66.88 94 ARG A O 1
ATOM 751 N N . VAL A 1 95 ? -25.686 1.869 12.999 1.00 69.19 95 VAL A N 1
ATOM 752 C CA . VAL A 1 95 ? -26.589 2.833 13.648 1.00 69.19 95 VAL A CA 1
ATOM 753 C C . VAL A 1 95 ? -28.012 2.684 13.109 1.00 69.19 95 VAL A C 1
ATOM 755 O O . VAL A 1 95 ? -28.972 2.860 13.853 1.00 69.19 95 VAL A O 1
ATOM 758 N N . HIS A 1 96 ? -28.143 2.294 11.842 1.00 68.88 96 HIS A N 1
ATOM 759 C CA . HIS A 1 96 ? -29.419 1.994 11.202 1.00 68.88 96 HIS A CA 1
ATOM 760 C C . HIS A 1 96 ? -29.370 0.574 10.627 1.00 68.88 96 HIS A C 1
ATOM 762 O O . HIS A 1 96 ? -29.161 0.420 9.420 1.00 68.88 96 HIS A O 1
ATOM 768 N N . PRO A 1 97 ? -29.507 -0.470 11.472 1.00 62.34 97 PRO A N 1
ATOM 769 C CA . PRO A 1 97 ? -29.696 -1.821 10.966 1.00 62.34 97 PRO A CA 1
ATOM 770 C C . PRO A 1 97 ? -30.948 -1.794 10.091 1.00 62.34 97 PRO A C 1
ATOM 772 O O . PRO A 1 97 ? -31.994 -1.339 10.543 1.00 62.34 97 PRO A O 1
ATOM 775 N N . HIS A 1 98 ? -30.776 -2.175 8.828 1.00 65.44 98 HIS A N 1
ATOM 776 C CA . HIS A 1 98 ? -31.744 -2.064 7.736 1.00 65.44 98 HIS A CA 1
ATOM 777 C C . HIS A 1 98 ? -33.201 -2.220 8.218 1.00 65.44 98 HIS A C 1
ATOM 779 O O . HIS A 1 98 ? -33.607 -3.318 8.599 1.00 65.44 98 HIS A O 1
ATOM 785 N N . SER A 1 99 ? -33.943 -1.105 8.237 1.00 59.34 99 SER A N 1
ATOM 786 C CA . SER A 1 99 ? -35.410 -1.063 8.315 1.00 59.34 99 SER A CA 1
ATOM 787 C C . SER A 1 99 ? -36.032 -1.588 7.032 1.00 59.34 99 SER A C 1
ATOM 789 O O . SER A 1 99 ? -35.498 -1.187 5.969 1.00 59.34 99 SER A O 1
#